Protein AF-A0A086ZHA5-F1 (afdb_monomer_lite)

Sequence (122 aa):
MHNYGESGQELLTTQTVNLLNAVHEAKGRQNTQLRIRPKLAEPLLHMARIQSTDASNRIEGISTTDKRLVGIVSEKVAPQNRAEEEIAGYRDVLNTIHTPTRRAAVPPPYQHHNNPTKNTCR

Foldseek 3Di:
DDDPVVVVVVCPDPVNVVVVVVVVVVVVVVVVVCVVCVVVPVVVVLVVLLVVLQVVLVVVVQDDDSVLSSCLLVVNDDDDDDSSLVSNLVSQQVVQVVDPDDDDDRPPRDDPPPPVPPPDDD

Secondary structure (DSSP, 8-state):
---TTTHHHHH--HHHHHHHHHHHHHHHHHHHHHHH-GGGHHHHHHHHHHHHHHHHHHHTT----HHHHHHHHTTSS---SHHHHHHHHHHHHHHHHHS-STTPPPPPP------TT-----

Structure (mmCIF, N/CA/C/O backbone):
data_AF-A0A086ZHA5-F1
#
_entry.id   AF-A0A086ZHA5-F1
#
loop_
_atom_site.group_PDB
_atom_site.id
_atom_site.type_symbol
_atom_site.label_atom_id
_atom_site.label_alt_id
_atom_site.label_comp_id
_atom_site.label_asym_id
_atom_site.label_entity_id
_atom_site.label_seq_id
_atom_site.pdbx_PDB_ins_code
_atom_site.Cartn_x
_atom_site.Cartn_y
_atom_site.Cartn_z
_atom_site.occupancy
_atom_site.B_iso_or_equiv
_atom_site.auth_seq_id
_atom_site.auth_comp_id
_atom_site.auth_asym_id
_atom_site.auth_atom_id
_atom_site.pdbx_PDB_model_num
ATOM 1 N N . MET A 1 1 ? 17.846 27.046 -11.877 1.00 53.31 1 MET A N 1
ATOM 2 C CA . MET A 1 1 ? 16.684 26.213 -12.252 1.00 53.31 1 MET A CA 1
ATOM 3 C C . MET A 1 1 ? 17.247 24.903 -12.791 1.00 53.31 1 MET A C 1
ATOM 5 O O . MET A 1 1 ? 17.984 24.961 -13.764 1.00 53.31 1 MET A O 1
ATOM 9 N N . HIS A 1 2 ? 17.070 23.773 -12.097 1.00 58.50 2 HIS A N 1
ATOM 10 C CA . HIS A 1 2 ? 17.619 22.486 -12.553 1.00 58.50 2 HIS A CA 1
ATOM 11 C C . HIS A 1 2 ? 16.819 21.981 -13.759 1.00 58.50 2 HIS A C 1
ATOM 13 O O . HIS A 1 2 ? 15.592 21.907 -13.698 1.00 58.50 2 HIS A O 1
ATOM 19 N N . ASN A 1 3 ? 17.512 21.674 -14.856 1.00 62.03 3 ASN A N 1
ATOM 20 C CA . ASN A 1 3 ? 16.907 21.119 -16.059 1.00 62.03 3 ASN A CA 1
ATOM 21 C C . ASN A 1 3 ? 16.835 19.590 -15.926 1.00 62.03 3 ASN A C 1
ATOM 23 O O . ASN A 1 3 ? 17.807 18.888 -16.184 1.00 62.03 3 ASN A O 1
ATOM 27 N N . TYR A 1 4 ? 15.674 19.082 -15.512 1.00 64.50 4 TYR A N 1
ATOM 28 C CA . TYR A 1 4 ? 15.418 17.644 -15.358 1.00 64.50 4 TYR A CA 1
ATOM 29 C C . TYR A 1 4 ? 15.412 16.862 -16.689 1.00 64.50 4 TYR A C 1
ATOM 31 O O . TYR A 1 4 ? 15.359 15.636 -16.670 1.00 64.50 4 TYR A O 1
ATOM 39 N N . GLY A 1 5 ? 15.433 17.541 -17.845 1.00 64.31 5 GLY A N 1
ATOM 40 C CA . GLY A 1 5 ? 15.444 16.891 -19.160 1.00 64.31 5 GLY A CA 1
ATOM 41 C C . GLY A 1 5 ? 16.801 16.296 -19.542 1.00 64.31 5 GLY A C 1
ATOM 42 O O . GLY A 1 5 ? 16.849 15.266 -20.209 1.00 64.31 5 GLY A O 1
ATOM 43 N N . GLU A 1 6 ? 17.901 16.903 -19.090 1.00 61.91 6 GLU A N 1
ATOM 44 C CA . GLU A 1 6 ? 19.257 16.438 -19.417 1.00 61.91 6 GLU A CA 1
ATOM 45 C C . GLU A 1 6 ? 19.732 15.319 -18.479 1.00 61.91 6 GLU A C 1
ATOM 47 O O . GLU A 1 6 ? 20.415 14.398 -18.919 1.00 61.91 6 GLU A O 1
ATOM 52 N N . SER A 1 7 ? 19.276 15.307 -17.221 1.00 64.12 7 SER A N 1
ATOM 53 C CA . SER A 1 7 ? 19.588 14.247 -16.248 1.00 64.12 7 SER A CA 1
ATOM 54 C C . SER A 1 7 ? 18.894 12.908 -16.533 1.00 64.12 7 SER A C 1
ATOM 56 O O . SER A 1 7 ? 19.262 11.885 -15.961 1.00 64.12 7 SER A O 1
ATOM 58 N N . GLY A 1 8 ? 17.896 12.882 -17.423 1.00 64.50 8 GLY A N 1
ATOM 59 C CA . GLY A 1 8 ? 17.169 11.663 -17.783 1.00 64.50 8 GLY A CA 1
ATOM 60 C C . GLY A 1 8 ? 17.949 10.713 -18.697 1.00 64.50 8 GLY A C 1
ATOM 61 O O . GLY A 1 8 ? 17.755 9.502 -18.614 1.00 64.50 8 GLY A O 1
ATOM 62 N N . GLN A 1 9 ? 18.841 11.233 -19.550 1.00 68.25 9 GLN A N 1
ATOM 63 C CA . GLN A 1 9 ? 19.590 10.402 -20.505 1.00 68.25 9 GLN A CA 1
ATOM 64 C C . GLN A 1 9 ? 20.615 9.501 -19.807 1.00 68.25 9 GLN A C 1
ATOM 66 O O . GLN A 1 9 ? 20.801 8.356 -20.211 1.00 68.25 9 GLN A O 1
ATOM 71 N N . GLU A 1 10 ? 21.212 9.979 -18.715 1.00 74.50 10 GLU A N 1
ATOM 72 C CA . GLU A 1 10 ? 22.181 9.224 -17.911 1.00 74.50 10 GLU A CA 1
ATOM 73 C C . GLU A 1 10 ? 21.524 8.069 -17.128 1.00 74.50 10 GLU A C 1
ATOM 75 O O . GLU A 1 10 ? 22.161 7.062 -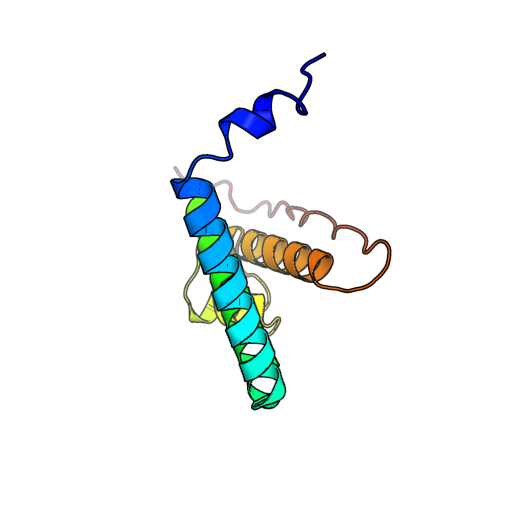16.824 1.00 74.50 10 GLU A O 1
ATOM 80 N N . LEU A 1 11 ? 20.215 8.160 -16.863 1.00 79.69 11 LEU A N 1
ATOM 81 C CA . LEU A 1 11 ? 19.445 7.127 -16.163 1.00 79.69 11 LEU A CA 1
ATOM 82 C C . LEU A 1 11 ? 19.038 5.955 -17.069 1.00 79.69 11 LEU A C 1
ATOM 84 O O . LEU A 1 11 ? 18.700 4.887 -16.553 1.00 79.69 11 LEU A O 1
ATOM 88 N N . LEU A 1 12 ? 19.095 6.110 -18.399 1.00 84.56 12 LEU A N 1
ATOM 89 C CA . LEU A 1 12 ? 18.766 5.071 -19.390 1.00 84.56 12 LEU A CA 1
ATOM 90 C C . LEU A 1 12 ? 19.907 4.063 -19.587 1.00 84.56 12 LEU A C 1
ATOM 92 O O . LEU A 1 12 ? 20.273 3.693 -20.701 1.00 84.56 12 LEU A O 1
ATOM 96 N N . THR 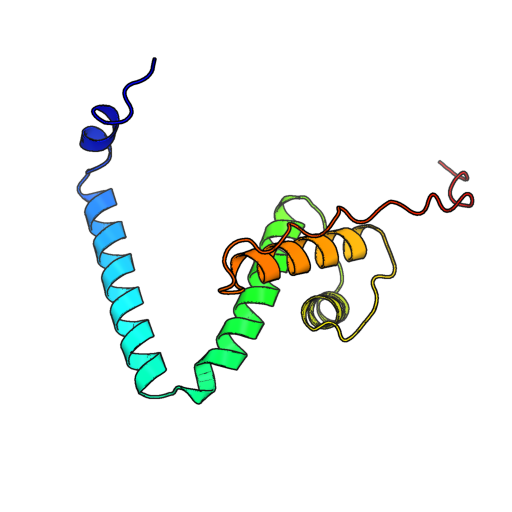A 1 13 ? 20.460 3.585 -18.480 1.00 91.19 13 THR A N 1
ATOM 97 C CA . THR A 1 13 ? 21.417 2.482 -18.493 1.00 91.19 13 THR A CA 1
ATOM 98 C C . THR A 1 13 ? 20.743 1.187 -18.957 1.00 91.19 13 THR A C 1
ATOM 100 O O . THR A 1 13 ? 19.530 1.001 -18.806 1.00 91.19 13 THR A O 1
ATOM 103 N N . THR A 1 14 ? 21.534 0.232 -19.451 1.00 93.25 14 THR A N 1
ATOM 104 C CA . THR A 1 14 ? 21.053 -1.113 -19.810 1.00 93.25 14 THR A CA 1
ATOM 105 C C . THR A 1 14 ? 20.278 -1.774 -18.665 1.00 93.25 14 THR A C 1
ATOM 107 O O . THR A 1 14 ? 19.266 -2.430 -18.900 1.00 93.25 14 THR A O 1
ATOM 110 N N . GLN A 1 15 ? 20.706 -1.572 -17.414 1.00 94.19 15 GLN A N 1
ATOM 111 C CA . GLN A 1 15 ? 20.011 -2.109 -16.243 1.00 94.19 15 GLN A CA 1
ATOM 112 C C . GLN A 1 15 ? 18.617 -1.494 -16.077 1.00 94.19 15 GLN A C 1
ATOM 114 O O . GLN A 1 15 ? 17.648 -2.230 -15.887 1.00 94.19 15 GLN A O 1
ATOM 119 N N . THR A 1 16 ? 18.496 -0.169 -16.189 1.00 94.19 16 THR A N 1
ATOM 120 C CA . THR A 1 16 ? 17.206 0.531 -16.109 1.00 94.19 16 THR A CA 1
ATOM 121 C C . THR A 1 16 ? 16.255 0.060 -17.204 1.00 94.19 16 THR A C 1
ATOM 123 O O . THR A 1 16 ? 15.097 -0.247 -16.925 1.00 94.19 16 THR A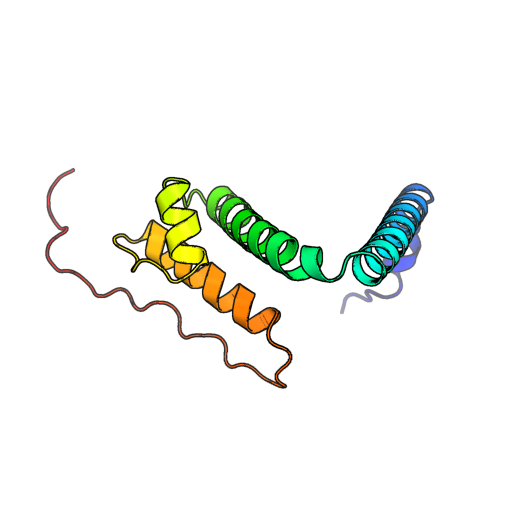 O 1
ATOM 126 N N . VAL A 1 17 ? 16.743 -0.063 -18.442 1.00 94.12 17 VAL A N 1
ATOM 127 C CA . VAL A 1 17 ? 15.941 -0.546 -19.577 1.00 94.12 17 VAL A CA 1
ATOM 128 C C . VAL A 1 17 ? 15.492 -1.995 -19.362 1.00 94.12 17 VAL A C 1
ATOM 130 O O . VAL A 1 17 ? 14.336 -2.325 -19.619 1.00 94.12 17 VAL A O 1
ATOM 133 N N . ASN A 1 18 ? 16.356 -2.855 -18.820 1.00 96.12 18 ASN A N 1
ATOM 134 C CA . ASN A 1 18 ? 15.994 -4.238 -18.506 1.00 96.12 18 ASN A CA 1
ATOM 135 C C . ASN A 1 18 ? 14.912 -4.324 -17.420 1.00 96.12 18 ASN A C 1
ATOM 137 O O . ASN A 1 18 ? 13.963 -5.095 -17.562 1.00 96.12 18 ASN A O 1
ATOM 141 N N . LEU A 1 19 ? 15.014 -3.511 -16.363 1.00 96.38 19 LEU A N 1
ATOM 142 C CA . LEU A 1 19 ? 13.981 -3.424 -15.327 1.00 96.38 19 LEU A CA 1
ATOM 143 C C . LEU A 1 19 ? 12.658 -2.912 -15.903 1.00 96.38 19 LEU A C 1
ATOM 145 O O . LEU A 1 19 ? 11.603 -3.479 -15.620 1.00 96.38 19 LEU A O 1
ATOM 149 N N . LEU A 1 20 ? 12.712 -1.888 -16.756 1.00 95.25 20 LEU A N 1
ATOM 150 C CA . LEU A 1 20 ? 11.539 -1.354 -17.440 1.00 95.25 20 LEU A CA 1
ATOM 151 C C . LEU A 1 20 ? 10.856 -2.435 -18.294 1.00 95.25 20 LEU A C 1
ATOM 153 O O . LEU A 1 20 ? 9.644 -2.629 -18.187 1.00 95.25 20 LEU A O 1
ATOM 157 N N . ASN A 1 21 ? 11.628 -3.194 -19.075 1.00 96.75 21 ASN A N 1
ATOM 158 C CA . ASN A 1 21 ? 11.119 -4.306 -19.880 1.00 96.75 21 ASN A CA 1
ATOM 159 C C . ASN A 1 21 ? 10.464 -5.390 -19.011 1.00 96.75 21 ASN A C 1
ATOM 161 O O . ASN A 1 21 ? 9.359 -5.837 -19.324 1.00 96.75 21 ASN A O 1
ATOM 165 N N . ALA A 1 22 ? 11.085 -5.760 -17.887 1.00 97.50 22 ALA A N 1
ATOM 166 C CA . ALA A 1 22 ? 10.522 -6.734 -16.953 1.00 97.50 22 ALA A CA 1
ATOM 167 C C . ALA A 1 22 ? 9.183 -6.259 -16.354 1.00 97.50 22 ALA A C 1
ATOM 169 O O . ALA A 1 22 ? 8.230 -7.039 -16.255 1.00 97.50 22 ALA A O 1
ATOM 170 N N . VAL A 1 23 ? 9.075 -4.970 -16.008 1.00 97.50 23 VAL A N 1
ATOM 171 C CA . VAL A 1 23 ? 7.824 -4.358 -15.531 1.00 97.50 23 VAL A CA 1
ATOM 172 C C . VAL A 1 23 ? 6.749 -4.384 -16.623 1.00 97.50 23 VAL A C 1
ATOM 174 O O . VAL A 1 23 ? 5.602 -4.746 -16.344 1.00 97.50 23 VAL A O 1
ATOM 177 N N . HIS A 1 24 ? 7.095 -4.055 -17.871 1.00 96.56 24 HIS A N 1
ATOM 178 C CA . HIS A 1 24 ? 6.153 -4.105 -18.993 1.00 96.56 24 HIS A CA 1
ATOM 179 C C . HIS A 1 24 ? 5.635 -5.518 -19.261 1.00 96.56 24 HIS A C 1
ATOM 181 O O . HIS A 1 24 ? 4.428 -5.704 -19.442 1.00 96.56 24 HIS A O 1
ATOM 187 N N . GLU A 1 25 ? 6.515 -6.515 -19.238 1.00 97.50 25 GLU A N 1
ATOM 188 C CA . GLU A 1 25 ? 6.133 -7.909 -19.440 1.00 97.50 25 GLU A CA 1
ATOM 189 C C . GLU A 1 25 ? 5.198 -8.395 -18.321 1.00 97.50 25 GLU A C 1
ATOM 191 O O . GLU A 1 25 ? 4.141 -8.977 -18.585 1.00 97.50 25 GLU A O 1
ATOM 196 N N . ALA A 1 26 ? 5.528 -8.082 -17.063 1.00 96.44 26 ALA A N 1
ATOM 197 C CA . ALA A 1 26 ? 4.691 -8.407 -15.912 1.00 96.44 26 ALA A CA 1
ATOM 198 C C . ALA A 1 26 ? 3.301 -7.757 -16.007 1.00 96.44 26 ALA A C 1
ATOM 200 O O . ALA A 1 26 ? 2.291 -8.436 -15.799 1.00 96.44 26 ALA A O 1
ATOM 201 N N . LYS A 1 27 ? 3.232 -6.478 -16.399 1.00 94.44 27 LYS A N 1
ATOM 202 C CA . LYS A 1 27 ? 1.968 -5.761 -16.625 1.00 94.44 27 LYS A CA 1
ATOM 203 C C . LYS A 1 27 ? 1.141 -6.396 -17.749 1.00 94.44 27 LYS A C 1
ATOM 205 O O . LYS A 1 27 ? -0.074 -6.539 -17.615 1.00 94.44 27 LYS A O 1
ATOM 210 N N . GLY A 1 28 ? 1.782 -6.827 -18.836 1.00 94.94 28 GLY A N 1
ATOM 211 C CA . GLY A 1 28 ? 1.123 -7.550 -19.929 1.00 94.94 28 GLY A CA 1
ATOM 212 C C . GLY A 1 28 ? 0.507 -8.879 -19.475 1.00 94.94 28 GLY A C 1
ATOM 213 O O . GLY A 1 28 ? -0.664 -9.163 -19.763 1.00 94.94 28 GLY A O 1
ATOM 214 N N . ARG A 1 29 ? 1.254 -9.668 -18.691 1.00 94.06 29 ARG A N 1
ATOM 215 C CA . ARG A 1 29 ? 0.754 -10.918 -18.091 1.00 94.06 29 ARG A CA 1
ATOM 216 C C . ARG A 1 29 ? -0.409 -10.664 -17.132 1.00 94.06 29 ARG A C 1
ATOM 218 O O . ARG A 1 29 ? -1.422 -11.357 -17.224 1.00 94.06 29 ARG A O 1
ATOM 225 N N . GLN A 1 30 ? -0.309 -9.649 -16.271 1.00 93.06 30 GLN A N 1
ATOM 226 C CA . GLN A 1 30 ? -1.386 -9.255 -15.357 1.00 93.06 30 GLN A CA 1
ATOM 227 C C . GLN A 1 30 ? -2.672 -8.915 -16.121 1.00 93.06 30 GLN A C 1
ATOM 229 O O . GLN A 1 30 ? -3.728 -9.460 -15.807 1.00 93.06 30 GLN A O 1
ATOM 234 N N . ASN A 1 31 ? -2.590 -8.074 -17.155 1.00 91.94 31 ASN A N 1
ATOM 235 C CA . ASN A 1 31 ? -3.754 -7.695 -17.962 1.00 91.94 31 ASN A CA 1
ATOM 236 C C . ASN A 1 31 ? -4.426 -8.911 -18.609 1.00 91.94 31 ASN A C 1
ATOM 238 O O . ASN A 1 31 ? -5.652 -9.027 -1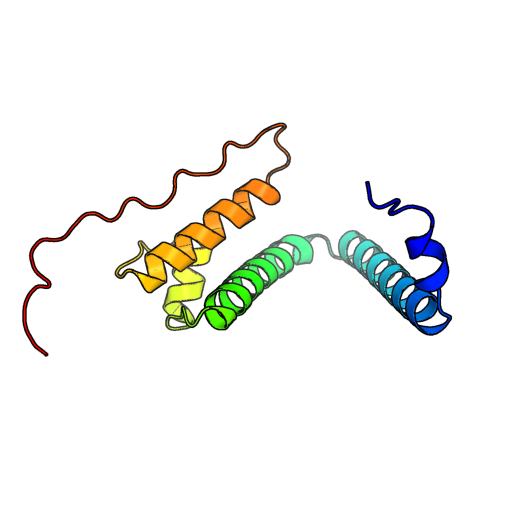8.609 1.00 91.94 31 ASN A O 1
ATOM 242 N N . THR A 1 32 ? -3.630 -9.845 -19.127 1.00 93.06 32 THR A N 1
ATOM 243 C CA . THR A 1 32 ? -4.146 -11.092 -19.705 1.00 93.06 32 THR A CA 1
ATOM 244 C C . THR A 1 32 ? -4.846 -11.937 -18.639 1.00 93.06 32 THR A C 1
ATOM 246 O O . THR A 1 32 ? -5.973 -12.385 -18.850 1.00 93.06 32 THR A O 1
ATOM 249 N N . GLN A 1 33 ? -4.233 -12.096 -17.465 1.00 89.50 33 GLN A N 1
ATOM 250 C CA . GLN A 1 33 ? -4.797 -12.873 -16.364 1.00 89.50 33 GLN A CA 1
ATOM 251 C C . GLN A 1 33 ? -6.112 -12.284 -15.844 1.00 89.50 33 GLN A C 1
ATOM 253 O O . GLN A 1 33 ? -7.052 -13.033 -15.584 1.00 89.50 33 GLN A O 1
ATOM 258 N N . LEU A 1 34 ? -6.208 -10.956 -15.734 1.00 89.56 34 LEU A N 1
ATOM 259 C CA . LEU A 1 34 ? -7.434 -10.270 -15.319 1.00 89.56 34 LEU A CA 1
ATOM 260 C C . LEU A 1 34 ? -8.556 -10.417 -16.356 1.00 89.56 34 LEU A C 1
ATOM 262 O O . LEU A 1 34 ? -9.717 -10.540 -15.974 1.00 89.56 34 LEU A O 1
ATOM 266 N N . ARG A 1 35 ? -8.227 -10.488 -17.655 1.00 90.06 35 ARG A N 1
ATOM 267 C CA . ARG A 1 35 ? -9.207 -10.803 -18.713 1.00 90.06 35 ARG A CA 1
ATOM 268 C C . ARG A 1 35 ? -9.720 -12.240 -18.622 1.00 90.06 35 ARG A C 1
ATOM 270 O O . ARG A 1 35 ? -10.906 -12.468 -18.829 1.00 90.06 35 ARG A O 1
ATOM 277 N N . ILE A 1 36 ? -8.845 -13.201 -18.318 1.00 93.12 36 ILE A N 1
ATOM 278 C CA . ILE A 1 36 ? -9.211 -14.625 -18.213 1.00 93.12 36 ILE A CA 1
ATOM 279 C C . ILE A 1 36 ? -9.977 -14.902 -16.911 1.00 93.12 36 ILE A C 1
ATOM 281 O O . ILE A 1 36 ? -10.921 -15.689 -16.894 1.00 93.12 36 ILE A O 1
ATOM 285 N N . ARG A 1 37 ? -9.566 -14.278 -15.802 1.00 91.38 37 ARG A N 1
ATOM 286 C CA . ARG A 1 37 ? -10.097 -14.526 -14.455 1.00 91.38 37 ARG A CA 1
ATOM 287 C C . ARG A 1 37 ? -10.539 -13.221 -13.784 1.00 91.38 37 ARG A C 1
ATOM 289 O O . ARG A 1 37 ? -9.974 -12.846 -12.756 1.00 91.38 37 ARG A O 1
ATOM 296 N N . PRO A 1 38 ? -11.585 -12.553 -14.298 1.00 88.81 38 PRO A N 1
ATOM 297 C CA . PRO A 1 38 ? -12.023 -11.259 -13.772 1.00 88.81 38 PRO A CA 1
ATOM 298 C C . PRO A 1 38 ? -12.445 -11.329 -12.298 1.00 88.81 38 PRO A C 1
ATOM 300 O O . PRO A 1 38 ? -12.217 -10.391 -11.543 1.00 88.81 38 PRO A O 1
ATOM 303 N N . LYS A 1 39 ? -12.964 -12.480 -11.845 1.00 91.75 39 LYS A N 1
ATOM 304 C CA . LYS A 1 39 ? -13.353 -12.709 -10.442 1.00 91.75 39 LYS A CA 1
ATOM 305 C C . LYS A 1 39 ? -12.186 -12.631 -9.446 1.00 91.75 39 LYS A C 1
ATOM 307 O O . LYS A 1 39 ? -12.435 -12.503 -8.254 1.00 91.75 39 LYS A O 1
ATOM 312 N N . LEU A 1 40 ? -10.934 -12.730 -9.906 1.00 89.19 40 LEU A N 1
ATOM 313 C CA . LEU A 1 40 ? -9.755 -12.605 -9.043 1.00 89.19 40 LEU A CA 1
ATOM 314 C C . LEU A 1 40 ? -9.319 -11.150 -8.835 1.00 89.19 40 LEU A C 1
ATOM 316 O O . LEU A 1 40 ? -8.531 -10.897 -7.931 1.00 89.19 40 LEU A O 1
ATOM 320 N N . ALA A 1 41 ? -9.812 -10.201 -9.636 1.00 88.44 41 ALA A N 1
ATOM 321 C CA . ALA A 1 41 ? -9.378 -8.807 -9.568 1.00 88.44 41 ALA A CA 1
ATOM 322 C C . ALA A 1 41 ? -9.673 -8.178 -8.197 1.00 88.44 41 ALA A C 1
ATOM 324 O O . ALA A 1 41 ? -8.766 -7.665 -7.549 1.00 88.44 41 ALA A O 1
ATOM 325 N N . GLU A 1 42 ? -10.919 -8.293 -7.737 1.00 89.25 42 GLU A N 1
ATOM 326 C CA . GLU A 1 42 ? -11.373 -7.748 -6.452 1.00 89.25 42 GLU A CA 1
ATOM 327 C C . GLU A 1 42 ? -10.622 -8.310 -5.233 1.00 89.25 42 GLU A C 1
ATOM 329 O O . GLU A 1 42 ? -10.061 -7.520 -4.472 1.00 89.25 42 GLU A O 1
ATOM 334 N N . PRO A 1 43 ? -10.517 -9.640 -5.024 1.00 92.12 43 PRO A N 1
ATOM 335 C CA . PRO A 1 43 ? -9.787 -10.162 -3.870 1.00 92.12 43 PRO A CA 1
ATOM 336 C C . PRO A 1 43 ? 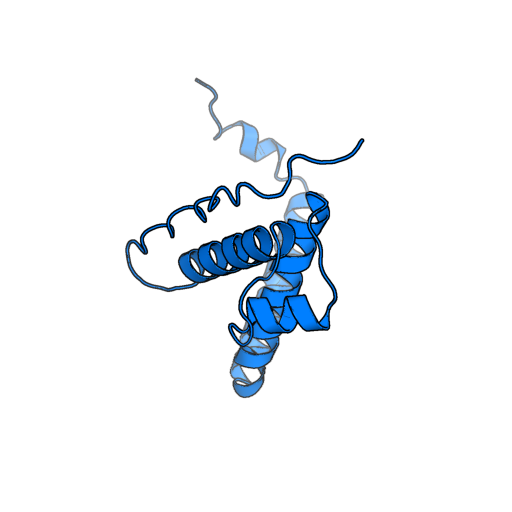-8.289 -9.827 -3.916 1.00 92.12 43 PRO A C 1
ATOM 338 O O . PRO A 1 43 ? -7.703 -9.540 -2.875 1.00 92.12 43 PRO A O 1
ATOM 341 N N . LEU A 1 44 ? -7.661 -9.807 -5.100 1.00 92.25 44 LEU A N 1
ATOM 342 C CA . LEU A 1 44 ? -6.257 -9.399 -5.230 1.00 92.25 44 LEU A CA 1
ATOM 343 C C . LEU A 1 44 ? -6.065 -7.920 -4.887 1.00 92.25 44 LEU A C 1
ATOM 345 O O . LEU A 1 44 ? -5.117 -7.581 -4.183 1.00 92.25 44 LEU A O 1
ATOM 349 N N . LEU A 1 45 ? -6.969 -7.052 -5.345 1.00 90.12 45 LEU A N 1
ATOM 350 C CA . LEU A 1 45 ? -6.943 -5.631 -5.016 1.00 90.12 45 LEU A CA 1
ATOM 351 C C . LEU A 1 45 ? -7.135 -5.407 -3.513 1.00 90.12 45 LEU A C 1
ATOM 353 O O . LEU A 1 45 ? -6.425 -4.599 -2.915 1.00 90.12 45 LEU A O 1
ATOM 357 N N . HIS A 1 46 ? -8.054 -6.143 -2.888 1.00 91.44 46 HIS A N 1
ATOM 358 C CA . HIS A 1 46 ? -8.285 -6.069 -1.446 1.00 91.44 46 HIS A CA 1
ATOM 359 C C . HIS A 1 46 ? -7.041 -6.469 -0.644 1.00 91.44 46 HIS A C 1
ATOM 361 O O . HIS A 1 46 ? -6.619 -5.715 0.233 1.00 91.44 46 HIS A O 1
ATOM 367 N N . MET A 1 47 ? -6.399 -7.591 -0.986 1.00 94.50 47 MET A N 1
ATOM 368 C CA . MET A 1 47 ? -5.142 -7.996 -0.345 1.00 94.50 47 MET A CA 1
ATOM 369 C C . MET A 1 47 ? -4.020 -6.982 -0.579 1.00 94.50 47 MET A C 1
ATOM 371 O O . MET A 1 47 ? -3.303 -6.644 0.360 1.00 94.50 47 MET A O 1
ATOM 375 N N . ALA A 1 48 ? -3.885 -6.467 -1.805 1.00 92.62 48 ALA A N 1
ATOM 376 C CA . ALA A 1 48 ? -2.865 -5.479 -2.138 1.00 92.62 48 ALA A CA 1
ATOM 377 C C . ALA A 1 48 ? -3.032 -4.189 -1.321 1.00 92.62 48 ALA A C 1
ATOM 379 O O . ALA A 1 48 ? -2.043 -3.630 -0.855 1.00 92.62 48 ALA A O 1
ATOM 380 N N . ARG A 1 49 ? -4.274 -3.745 -1.079 1.00 93.06 49 ARG A N 1
ATOM 381 C CA . ARG A 1 49 ? -4.557 -2.599 -0.199 1.00 93.06 49 ARG A CA 1
ATOM 382 C C . ARG A 1 49 ? -4.126 -2.866 1.239 1.00 93.06 49 ARG A C 1
ATOM 384 O O . ARG A 1 49 ? -3.427 -2.038 1.808 1.00 93.06 49 ARG A O 1
ATOM 391 N N . ILE A 1 50 ? -4.474 -4.029 1.796 1.00 94.88 50 ILE A N 1
ATOM 392 C CA . ILE A 1 50 ? -4.061 -4.415 3.156 1.00 94.88 50 ILE A CA 1
ATOM 393 C C . ILE A 1 50 ? -2.534 -4.406 3.279 1.00 94.88 50 ILE A C 1
ATOM 395 O O . ILE A 1 50 ? -1.997 -3.821 4.216 1.00 94.88 50 ILE A O 1
ATOM 399 N N . GLN A 1 51 ? -1.838 -5.014 2.317 1.00 94.81 51 GLN A N 1
ATOM 400 C CA . GLN A 1 51 ? -0.377 -5.096 2.317 1.00 94.81 51 GLN A CA 1
ATOM 401 C C . GLN A 1 51 ? 0.287 -3.730 2.135 1.00 94.81 51 GLN A C 1
ATOM 403 O O . GLN A 1 51 ? 1.273 -3.443 2.807 1.00 94.81 51 GLN A O 1
ATOM 408 N N . SER A 1 52 ? -0.254 -2.878 1.261 1.00 93.88 52 SER A N 1
ATOM 409 C CA . SER A 1 52 ? 0.254 -1.519 1.066 1.00 93.88 52 SER A CA 1
ATOM 410 C C . SER A 1 52 ? 0.119 -0.692 2.340 1.00 93.88 52 SER A C 1
ATOM 412 O O . SER A 1 52 ? 1.070 -0.015 2.720 1.00 93.88 52 SER A O 1
ATOM 414 N N . THR A 1 53 ? -1.037 -0.760 3.007 1.00 94.81 53 THR A N 1
ATOM 415 C CA . THR A 1 53 ? -1.254 -0.071 4.281 1.00 94.81 53 THR A CA 1
ATOM 416 C C . THR A 1 53 ? -0.291 -0.590 5.349 1.00 94.81 53 THR A C 1
ATOM 418 O O . THR A 1 53 ? 0.415 0.212 5.947 1.00 94.81 53 THR A O 1
ATOM 421 N N . ASP A 1 54 ? -0.177 -1.910 5.548 1.00 95.50 54 ASP A N 1
ATOM 422 C CA . ASP A 1 54 ? 0.750 -2.458 6.553 1.00 95.50 54 ASP A CA 1
ATOM 423 C C . ASP A 1 54 ? 2.196 -2.043 6.295 1.00 95.50 54 ASP A C 1
ATOM 425 O O . ASP A 1 54 ? 2.856 -1.522 7.188 1.00 95.50 54 ASP A O 1
ATOM 429 N N . ALA A 1 55 ? 2.686 -2.244 5.070 1.00 94.75 55 ALA A N 1
ATOM 430 C CA . ALA A 1 55 ? 4.080 -1.990 4.740 1.00 94.75 55 ALA A CA 1
ATOM 431 C C . ALA A 1 55 ? 4.438 -0.512 4.925 1.00 94.75 55 ALA A C 1
ATOM 433 O O . ALA A 1 55 ? 5.462 -0.204 5.532 1.00 94.75 55 ALA A O 1
ATOM 434 N N . SER A 1 56 ? 3.590 0.404 4.447 1.00 93.94 56 SER A N 1
ATOM 435 C CA . SER A 1 56 ? 3.832 1.839 4.601 1.00 93.94 56 SER A CA 1
ATOM 436 C C . SER A 1 56 ? 3.758 2.287 6.057 1.00 93.94 56 SER A C 1
ATOM 438 O O . SER A 1 56 ? 4.677 2.955 6.518 1.00 93.94 56 SER A O 1
ATOM 440 N N . ASN A 1 57 ? 2.726 1.891 6.808 1.00 94.69 57 ASN A N 1
ATOM 441 C CA . ASN A 1 57 ? 2.624 2.252 8.223 1.00 94.69 57 ASN A CA 1
ATOM 442 C C . ASN A 1 57 ? 3.787 1.662 9.045 1.00 94.69 57 ASN A C 1
ATOM 444 O O . ASN A 1 57 ? 4.333 2.337 9.917 1.00 94.69 57 ASN A O 1
ATOM 448 N N . ARG A 1 58 ? 4.229 0.441 8.728 1.00 95.12 58 ARG A N 1
ATOM 449 C CA . ARG A 1 58 ? 5.319 -0.239 9.439 1.00 95.12 58 ARG A CA 1
ATOM 450 C C . ARG A 1 58 ? 6.688 0.400 9.204 1.00 95.12 58 ARG A C 1
ATOM 452 O O . ARG A 1 58 ? 7.497 0.380 10.128 1.00 95.12 58 ARG A O 1
ATOM 459 N N . ILE A 1 59 ? 6.943 0.983 8.026 1.00 95.44 59 ILE A N 1
ATOM 460 C CA . ILE A 1 59 ? 8.162 1.776 7.761 1.00 95.44 59 ILE A CA 1
ATOM 461 C C . ILE A 1 59 ? 8.269 2.950 8.747 1.00 95.44 59 ILE A C 1
ATOM 463 O O . ILE A 1 59 ? 9.361 3.253 9.218 1.00 95.44 59 ILE A O 1
ATOM 467 N N . GLU A 1 60 ? 7.132 3.529 9.134 1.00 92.88 60 GLU A N 1
ATOM 468 C CA . GLU A 1 60 ? 7.030 4.628 10.104 1.00 92.88 60 GLU A CA 1
ATOM 469 C C . GLU A 1 60 ? 6.914 4.145 11.567 1.00 92.88 60 GLU A C 1
ATOM 471 O O . GLU A 1 60 ? 6.701 4.939 12.482 1.00 92.88 60 GLU A O 1
ATOM 476 N N . GLY A 1 61 ? 7.022 2.834 11.820 1.00 94.56 61 GLY A N 1
ATOM 477 C CA . GLY A 1 61 ? 6.891 2.245 13.159 1.00 94.56 61 GLY A CA 1
ATOM 478 C C . GLY A 1 61 ? 5.449 2.110 13.671 1.00 94.56 61 GLY A C 1
ATOM 479 O O . GLY A 1 61 ? 5.239 1.774 14.837 1.00 94.56 61 GLY A O 1
ATOM 480 N N . ILE A 1 62 ? 4.448 2.327 12.817 1.00 94.56 62 ILE A N 1
ATOM 481 C CA . ILE A 1 62 ? 3.024 2.235 13.153 1.00 94.56 62 ILE A CA 1
ATOM 482 C C . ILE A 1 62 ? 2.527 0.830 12.804 1.00 94.56 62 ILE A C 1
ATOM 484 O O . ILE A 1 62 ? 2.606 0.396 11.657 1.00 94.56 62 ILE A O 1
ATOM 488 N N . SER A 1 63 ? 1.996 0.090 13.779 1.00 93.44 63 SER A N 1
ATOM 489 C CA . SER A 1 63 ? 1.448 -1.249 13.527 1.00 93.44 63 SER A CA 1
ATOM 490 C C . SER A 1 63 ? 0.355 -1.642 14.522 1.00 93.44 63 SER A C 1
ATOM 492 O O . SER A 1 63 ? 0.219 -1.064 15.600 1.00 93.44 63 SER A O 1
ATOM 494 N N . THR A 1 64 ? -0.437 -2.644 14.146 1.00 95.75 64 THR A N 1
ATOM 495 C CA . THR A 1 64 ? -1.405 -3.341 15.006 1.00 95.75 64 THR A CA 1
ATOM 496 C C . THR A 1 64 ? -1.385 -4.834 14.650 1.00 95.75 64 THR A C 1
ATOM 498 O O . THR A 1 64 ? -0.588 -5.274 13.823 1.00 95.75 64 THR A O 1
ATOM 501 N N . THR A 1 65 ? -2.243 -5.639 15.273 1.00 96.62 65 THR A N 1
ATOM 502 C CA . THR A 1 65 ? -2.387 -7.064 14.926 1.00 96.62 65 THR A CA 1
ATOM 503 C C . THR A 1 65 ? -3.017 -7.247 13.542 1.00 96.62 65 THR A C 1
ATOM 505 O O . THR A 1 65 ? -3.897 -6.473 13.164 1.00 96.62 65 THR A O 1
ATOM 508 N N . ASP A 1 66 ? -2.679 -8.326 12.834 1.00 94.94 66 ASP A N 1
ATOM 509 C CA . ASP A 1 66 ? -3.224 -8.625 11.497 1.00 94.94 66 ASP A CA 1
ATOM 510 C C . ASP A 1 66 ? -4.756 -8.595 11.463 1.00 94.94 66 ASP A C 1
ATOM 512 O O . ASP A 1 66 ? -5.370 -8.020 10.565 1.00 94.94 66 ASP A O 1
ATOM 516 N N . LYS A 1 67 ? -5.404 -9.156 12.491 1.00 96.81 67 LYS A N 1
ATOM 517 C CA . LYS A 1 67 ? -6.868 -9.163 12.601 1.00 96.81 67 LYS A CA 1
ATOM 518 C C . LYS A 1 67 ? -7.442 -7.747 12.689 1.00 96.81 67 LYS A C 1
ATOM 520 O O . LYS A 1 67 ? -8.472 -7.466 12.074 1.00 96.81 67 LYS A O 1
ATOM 525 N N . ARG A 1 68 ? -6.797 -6.864 13.461 1.00 97.00 68 ARG A N 1
ATOM 526 C CA . ARG A 1 68 ? -7.195 -5.455 13.591 1.00 97.00 68 ARG A CA 1
ATOM 527 C C . ARG A 1 68 ? -6.945 -4.706 12.288 1.00 97.00 68 ARG A C 1
ATOM 529 O O . ARG A 1 68 ? -7.873 -4.073 11.799 1.00 97.00 68 ARG A O 1
ATOM 536 N N . LEU A 1 69 ? -5.759 -4.852 11.696 1.00 96.88 69 LEU A N 1
ATOM 537 C CA . LEU A 1 69 ? -5.388 -4.245 10.417 1.00 96.88 69 LEU A CA 1
ATOM 538 C C . LEU A 1 69 ? -6.401 -4.595 9.321 1.00 96.88 69 LEU A C 1
ATOM 540 O O . LEU A 1 69 ? -6.977 -3.699 8.708 1.00 96.88 69 LEU A O 1
ATOM 544 N N . VAL A 1 70 ? -6.674 -5.887 9.114 1.00 96.69 70 VAL A N 1
ATOM 545 C CA . VAL A 1 70 ? -7.647 -6.354 8.114 1.00 96.69 70 VAL A CA 1
ATOM 546 C C . VAL A 1 70 ? -9.030 -5.767 8.391 1.00 96.69 70 VAL A C 1
ATOM 548 O O . VAL A 1 70 ? -9.715 -5.342 7.460 1.00 96.69 70 VAL A O 1
ATOM 551 N N . GLY A 1 71 ? -9.443 -5.713 9.660 1.00 96.56 71 GLY A N 1
ATOM 552 C CA . GLY A 1 71 ? -10.702 -5.097 10.067 1.00 96.56 71 GLY A CA 1
ATOM 553 C C . GLY A 1 71 ? -10.772 -3.609 9.725 1.00 96.56 71 GLY A C 1
ATOM 554 O O . GLY A 1 71 ? -11.791 -3.169 9.197 1.00 96.56 71 GLY A O 1
ATOM 555 N N . ILE A 1 72 ? -9.709 -2.851 10.007 1.00 96.56 72 ILE A N 1
ATOM 556 C CA . ILE A 1 72 ? -9.638 -1.402 9.771 1.00 96.56 72 ILE A CA 1
ATOM 557 C C . ILE A 1 72 ? -9.634 -1.126 8.270 1.00 96.56 72 ILE A C 1
ATOM 559 O O . ILE A 1 72 ? -10.472 -0.368 7.790 1.00 96.56 72 ILE A O 1
ATOM 563 N N . VAL A 1 73 ? -8.758 -1.783 7.505 1.00 94.69 73 VAL A N 1
ATOM 564 C CA . VAL A 1 73 ? -8.664 -1.606 6.044 1.00 94.69 73 VAL A CA 1
ATOM 565 C C . VAL A 1 73 ? -9.967 -2.001 5.341 1.00 94.69 73 VAL A C 1
ATOM 567 O O . VAL A 1 73 ? -10.332 -1.392 4.343 1.00 94.69 73 VAL A O 1
ATOM 570 N N . SER A 1 74 ? -10.700 -2.979 5.884 1.00 93.44 74 SER A N 1
ATOM 571 C CA . SER A 1 74 ? -12.003 -3.408 5.354 1.00 93.44 74 SER A CA 1
ATOM 572 C C . SER A 1 74 ? -13.201 -2.632 5.921 1.00 93.44 74 SER A C 1
ATOM 574 O O . SER A 1 74 ? -14.330 -3.051 5.681 1.00 93.44 74 SER A O 1
ATOM 576 N N . GLU A 1 75 ? -12.976 -1.584 6.723 1.00 92.00 75 GLU A N 1
ATOM 577 C CA . GLU A 1 75 ? -14.020 -0.765 7.372 1.00 92.00 75 GLU A CA 1
ATOM 578 C C . GLU A 1 75 ? -14.999 -1.561 8.262 1.00 92.00 75 GLU A C 1
ATOM 580 O O . GLU A 1 75 ? -16.123 -1.147 8.530 1.00 92.00 75 GLU A O 1
ATOM 585 N N . LYS A 1 76 ? -14.569 -2.722 8.770 1.00 93.81 76 LYS A N 1
ATOM 586 C CA . LYS A 1 76 ? -15.386 -3.602 9.625 1.00 93.81 76 LYS A CA 1
ATOM 587 C C . LYS A 1 76 ? -15.281 -3.271 11.109 1.00 93.81 76 LYS A C 1
ATOM 589 O O . LYS A 1 76 ? -16.063 -3.781 11.907 1.00 93.81 76 LYS A O 1
ATOM 594 N N . VAL A 1 77 ? -14.277 -2.488 11.496 1.00 93.31 77 VAL A N 1
ATOM 595 C CA . VAL A 1 77 ? -14.020 -2.110 12.888 1.00 93.31 77 VAL A CA 1
ATOM 596 C C . VAL A 1 77 ? -13.593 -0.649 12.965 1.00 93.31 77 VAL A C 1
ATOM 598 O O . VAL A 1 77 ? -12.866 -0.164 12.099 1.00 93.31 77 VAL A O 1
ATOM 601 N N . ALA A 1 78 ? -13.999 0.034 14.033 1.00 93.44 78 ALA A N 1
ATOM 602 C CA . ALA A 1 78 ? -13.494 1.364 14.348 1.00 93.44 78 ALA A CA 1
ATOM 603 C C . ALA A 1 78 ? -12.066 1.282 14.932 1.00 93.44 78 ALA A C 1
ATOM 605 O O . ALA A 1 78 ? -11.767 0.311 15.649 1.00 93.44 78 ALA A O 1
ATOM 606 N N . PRO A 1 79 ? -11.192 2.267 14.655 1.00 94.62 79 PRO A N 1
ATOM 607 C CA . PRO A 1 79 ? -9.917 2.436 15.351 1.00 94.62 79 PRO A CA 1
ATOM 608 C C . PRO A 1 79 ? -10.107 2.574 16.865 1.00 94.62 79 PRO A C 1
ATOM 610 O O . PRO A 1 79 ? -11.095 3.146 17.319 1.00 94.62 79 PRO A O 1
ATOM 613 N N . GLN A 1 80 ? -9.176 2.032 17.650 1.00 94.31 80 GLN A N 1
ATOM 614 C CA . GLN A 1 80 ? -9.234 2.059 19.120 1.00 94.31 80 GLN A CA 1
ATOM 615 C C . GLN A 1 80 ? -8.084 2.844 19.754 1.00 94.31 80 GLN A C 1
ATOM 617 O O . GLN A 1 80 ? -8.125 3.162 20.942 1.00 94.31 80 GLN A O 1
ATOM 622 N N . ASN A 1 81 ? -7.027 3.108 18.994 1.00 92.81 81 ASN A N 1
ATOM 623 C CA . ASN A 1 81 ? -5.842 3.803 19.464 1.00 92.81 81 ASN A CA 1
ATOM 624 C C . ASN A 1 81 ? -5.215 4.615 18.327 1.00 92.81 81 ASN A C 1
ATOM 626 O O . ASN A 1 81 ? -5.577 4.457 17.163 1.00 92.81 81 ASN A O 1
ATOM 630 N N . ARG A 1 82 ? -4.224 5.437 18.680 1.00 93.19 82 ARG A N 1
ATOM 631 C CA . ARG A 1 82 ? -3.538 6.328 17.743 1.00 93.19 82 ARG A CA 1
ATOM 632 C C . ARG A 1 82 ? -2.935 5.601 16.537 1.00 93.19 82 ARG A C 1
ATOM 634 O O . ARG A 1 82 ? -3.084 6.070 15.418 1.00 93.19 82 ARG A O 1
ATOM 641 N N . ALA A 1 83 ? -2.283 4.457 16.746 1.00 93.75 83 ALA A N 1
ATOM 642 C CA . ALA A 1 83 ? -1.681 3.708 15.644 1.00 93.75 83 ALA A CA 1
ATOM 643 C C . ALA A 1 83 ? -2.748 3.236 14.644 1.00 93.75 83 ALA A C 1
ATOM 645 O O . ALA A 1 83 ? -2.555 3.279 13.434 1.00 93.75 83 ALA A O 1
ATOM 646 N N . GLU A 1 84 ? -3.910 2.824 15.142 1.00 96.50 84 GLU A N 1
ATOM 647 C CA . GLU A 1 84 ? -5.028 2.401 14.304 1.00 96.50 84 GLU A CA 1
ATOM 648 C C . GLU A 1 84 ? -5.747 3.564 13.614 1.00 96.50 84 GLU A C 1
ATOM 650 O O . GLU A 1 84 ? -6.240 3.387 12.501 1.00 96.50 84 GLU A O 1
ATOM 655 N N . GLU A 1 85 ? -5.797 4.741 14.242 1.00 95.12 85 GLU A N 1
ATOM 656 C CA . GLU A 1 85 ? -6.275 5.978 13.609 1.00 95.12 85 GLU A CA 1
ATOM 657 C C . GLU A 1 85 ? -5.365 6.369 12.440 1.00 95.12 85 GLU A C 1
ATOM 659 O O . GLU A 1 85 ? -5.851 6.693 11.360 1.00 95.12 85 GLU A O 1
ATOM 664 N N . GLU A 1 86 ? -4.046 6.259 12.609 1.00 93.69 86 GLU A N 1
ATOM 665 C CA . GLU A 1 86 ? -3.070 6.535 11.549 1.00 93.69 86 GLU A CA 1
ATOM 666 C C . GLU A 1 86 ? -3.151 5.502 10.405 1.00 93.69 86 GLU A C 1
ATOM 668 O O . GLU A 1 86 ? -3.077 5.866 9.228 1.00 93.69 86 GLU A O 1
ATOM 673 N N . ILE A 1 87 ? -3.398 4.224 10.717 1.00 95.81 87 ILE A N 1
ATOM 674 C CA . ILE A 1 87 ? -3.682 3.172 9.720 1.00 95.81 87 ILE A CA 1
ATOM 675 C C . ILE A 1 87 ? -4.981 3.470 8.951 1.00 95.81 87 ILE A C 1
ATOM 677 O O . ILE A 1 87 ? -5.020 3.339 7.725 1.00 95.81 87 ILE A O 1
ATOM 681 N N . ALA A 1 88 ? -6.046 3.893 9.640 1.00 95.06 88 ALA A N 1
ATOM 682 C CA . ALA A 1 88 ? -7.299 4.302 9.001 1.00 95.06 88 ALA A CA 1
ATOM 683 C C . ALA A 1 88 ? -7.110 5.548 8.115 1.00 95.06 88 ALA A C 1
ATOM 685 O O . ALA A 1 88 ? -7.622 5.589 6.999 1.00 95.06 88 ALA A O 1
ATOM 686 N N . GLY A 1 89 ? -6.294 6.508 8.564 1.00 91.81 89 GLY A N 1
ATOM 687 C CA . GLY A 1 89 ? -5.826 7.659 7.786 1.00 91.81 89 GLY A CA 1
ATOM 688 C C . GLY A 1 89 ? -5.202 7.265 6.461 1.00 91.81 89 GLY A C 1
ATOM 689 O O . GLY A 1 89 ? -5.622 7.738 5.403 1.00 91.81 89 GLY A O 1
ATOM 690 N N . TYR A 1 90 ? -4.234 6.354 6.508 1.00 92.62 90 TYR A N 1
ATOM 691 C CA . TYR A 1 90 ? -3.573 5.877 5.301 1.00 92.62 90 TYR A CA 1
ATOM 692 C C . TYR A 1 90 ? -4.553 5.168 4.357 1.00 92.62 90 TYR A C 1
ATOM 694 O O . TYR A 1 90 ? -4.557 5.447 3.158 1.00 92.62 90 TYR A O 1
ATOM 702 N N . ARG A 1 91 ? -5.422 4.291 4.884 1.00 93.06 91 ARG A N 1
ATOM 703 C CA . ARG A 1 91 ? -6.488 3.628 4.109 1.00 93.06 91 ARG A CA 1
ATOM 704 C C . ARG A 1 91 ? -7.349 4.647 3.357 1.00 93.06 91 ARG A C 1
ATOM 706 O O . ARG A 1 91 ? -7.608 4.455 2.171 1.00 93.06 91 ARG A O 1
ATOM 713 N N . ASP A 1 92 ? -7.775 5.723 4.012 1.00 90.81 92 ASP A N 1
ATOM 714 C CA . ASP A 1 92 ? -8.680 6.708 3.406 1.00 90.81 92 ASP A CA 1
ATOM 715 C C . ASP A 1 92 ? -7.998 7.520 2.300 1.00 90.81 92 ASP A C 1
ATOM 717 O O . ASP A 1 92 ? -8.576 7.746 1.232 1.00 90.81 92 ASP A O 1
ATOM 721 N N . VAL A 1 93 ? -6.735 7.902 2.505 1.00 90.19 93 VAL A N 1
ATOM 722 C CA . VAL A 1 93 ? -5.920 8.547 1.464 1.00 90.19 93 VAL A CA 1
ATOM 723 C C . VAL A 1 93 ? -5.695 7.595 0.286 1.00 90.19 93 VAL A C 1
ATOM 725 O O . VAL A 1 93 ? -5.883 7.985 -0.868 1.00 90.19 93 VAL A O 1
ATOM 728 N N . LEU A 1 94 ? -5.365 6.330 0.554 1.00 88.94 94 LEU A N 1
ATOM 729 C CA . LEU A 1 94 ? -5.184 5.303 -0.473 1.00 88.94 94 LEU A CA 1
ATOM 730 C C . LEU A 1 94 ? -6.472 5.097 -1.292 1.00 88.94 94 LEU A C 1
ATOM 732 O O . LEU A 1 94 ? -6.433 5.052 -2.523 1.00 88.94 94 LEU A O 1
ATOM 736 N N . ASN A 1 95 ? -7.630 5.044 -0.628 1.00 87.50 95 ASN A N 1
ATOM 737 C CA . ASN A 1 95 ? -8.937 4.964 -1.282 1.00 87.50 95 ASN A CA 1
ATOM 738 C C . ASN A 1 95 ? -9.225 6.199 -2.150 1.00 87.50 95 ASN A C 1
ATOM 740 O O . ASN A 1 95 ? -9.753 6.061 -3.253 1.00 87.50 95 ASN A O 1
ATOM 744 N N . THR A 1 96 ? -8.828 7.390 -1.698 1.00 85.75 96 THR A N 1
ATOM 745 C CA . THR A 1 96 ? -8.973 8.651 -2.444 1.00 85.75 96 THR A CA 1
ATOM 746 C C . THR A 1 96 ? -8.195 8.612 -3.762 1.00 85.75 96 THR A C 1
ATOM 748 O O . THR A 1 96 ? -8.741 8.957 -4.807 1.00 85.75 96 THR A O 1
ATOM 751 N N . ILE A 1 97 ? -6.949 8.126 -3.741 1.00 84.44 97 ILE A N 1
ATOM 752 C CA . ILE A 1 97 ? -6.091 7.998 -4.935 1.00 84.44 97 ILE A CA 1
ATOM 753 C C . ILE A 1 97 ? -6.660 6.976 -5.930 1.00 84.44 97 ILE A C 1
ATOM 755 O O . ILE A 1 97 ? -6.566 7.163 -7.143 1.00 84.44 97 ILE A O 1
ATOM 759 N N . HIS A 1 98 ? -7.252 5.890 -5.430 1.00 78.25 98 HIS A N 1
ATOM 760 C CA . HIS A 1 98 ? -7.785 4.813 -6.265 1.00 78.25 98 HIS A CA 1
ATOM 761 C C . HIS A 1 98 ? -9.247 4.999 -6.692 1.00 78.25 98 HIS A C 1
ATOM 763 O O . HIS A 1 98 ? -9.761 4.169 -7.445 1.00 78.25 98 HIS A O 1
ATOM 769 N N . THR A 1 99 ? -9.915 6.068 -6.255 1.00 75.25 99 THR A N 1
ATOM 770 C CA . THR A 1 99 ? -11.272 6.395 -6.700 1.00 75.25 99 THR A CA 1
ATOM 771 C C . THR A 1 99 ? -11.200 7.249 -7.973 1.00 75.25 99 THR A C 1
ATOM 773 O O . THR A 1 99 ? -10.573 8.305 -7.963 1.00 75.25 99 THR A O 1
ATOM 776 N N . PRO A 1 100 ? -11.843 6.848 -9.088 1.00 58.62 100 PRO A N 1
ATOM 777 C CA . PRO A 1 100 ? -11.685 7.489 -10.400 1.00 58.62 100 PRO A CA 1
ATOM 778 C C . PRO A 1 100 ? -12.345 8.879 -10.536 1.00 58.62 100 PRO A C 1
ATOM 780 O O . PRO A 1 100 ? -12.523 9.375 -11.649 1.00 58.62 100 PRO A O 1
ATOM 783 N N . THR A 1 101 ? -12.741 9.533 -9.442 1.00 54.66 101 THR A N 1
ATOM 784 C CA . THR A 1 101 ? -13.430 10.827 -9.487 1.00 54.66 101 THR A CA 1
ATOM 785 C C . THR A 1 101 ? -12.451 12.000 -9.604 1.00 54.66 101 THR A C 1
ATOM 787 O O . THR A 1 101 ? -11.499 12.166 -8.844 1.00 54.66 101 THR A O 1
ATOM 790 N N . ARG A 1 102 ? -12.719 12.861 -10.592 1.00 50.91 102 ARG A N 1
ATOM 791 C CA . ARG A 1 102 ? -12.025 14.125 -10.876 1.00 50.91 102 ARG A CA 1
ATOM 792 C C . ARG A 1 102 ? -12.080 15.031 -9.635 1.00 50.91 102 ARG A C 1
ATOM 794 O O . ARG A 1 102 ? -13.091 15.685 -9.417 1.00 50.91 102 ARG A O 1
ATOM 801 N N . ARG A 1 103 ? -10.985 15.074 -8.862 1.00 52.94 103 ARG A N 1
ATOM 802 C CA . ARG A 1 103 ? -10.837 15.742 -7.547 1.00 52.94 103 ARG A CA 1
ATOM 803 C C . ARG A 1 103 ? -11.659 15.095 -6.426 1.00 52.94 103 ARG A C 1
ATOM 805 O O . ARG A 1 103 ? -12.612 15.686 -5.927 1.00 52.94 103 ARG A O 1
ATOM 812 N N . ALA A 1 104 ? -11.249 13.916 -5.972 1.00 52.94 104 ALA A N 1
ATOM 813 C CA . ALA A 1 104 ? -11.593 13.495 -4.620 1.00 52.94 104 ALA A CA 1
ATOM 814 C C . ALA A 1 104 ? -10.876 14.427 -3.617 1.00 52.94 104 ALA A C 1
ATOM 816 O O . ALA A 1 104 ? -9.669 14.657 -3.729 1.00 52.94 104 ALA A O 1
ATOM 817 N N . ALA A 1 105 ? -11.629 15.045 -2.703 1.00 60.47 105 ALA A N 1
ATOM 818 C CA . ALA A 1 105 ? -11.049 15.850 -1.633 1.00 60.47 105 ALA A CA 1
ATOM 819 C C . ALA A 1 105 ? -10.206 14.933 -0.740 1.00 60.47 105 ALA A C 1
ATOM 821 O O . ALA A 1 105 ? -10.674 13.860 -0.363 1.00 60.47 105 ALA A O 1
ATOM 822 N N . VAL A 1 106 ? -8.975 15.343 -0.421 1.00 58.94 106 VAL A N 1
ATOM 823 C CA . VAL A 1 106 ? -8.157 14.618 0.559 1.00 58.94 106 VAL A CA 1
ATOM 824 C C . VAL A 1 106 ? -8.948 14.594 1.870 1.00 58.94 106 VAL A C 1
ATOM 826 O O . VAL A 1 106 ? -9.382 15.666 2.309 1.00 58.94 106 VAL A O 1
ATOM 829 N N . PRO A 1 107 ? -9.194 13.413 2.467 1.00 63.81 107 PRO A N 1
ATOM 830 C CA . PRO A 1 107 ? -9.912 13.329 3.728 1.00 63.81 107 PRO A CA 1
ATOM 831 C C . PRO A 1 107 ? -9.189 14.194 4.767 1.00 63.81 107 PRO A C 1
ATOM 833 O O . PRO A 1 107 ? -7.953 14.239 4.766 1.00 63.81 107 PRO A O 1
ATOM 836 N N . PRO A 1 108 ? -9.926 14.928 5.621 1.00 60.41 108 PRO A N 1
ATOM 837 C CA . PRO A 1 108 ? -9.290 15.727 6.653 1.00 60.41 108 PRO A CA 1
ATOM 838 C C . PRO A 1 108 ? -8.409 14.813 7.515 1.00 60.41 108 PRO A C 1
ATOM 840 O O . PRO A 1 108 ? -8.797 13.670 7.773 1.00 60.41 108 PRO A O 1
ATOM 843 N N . PRO A 1 109 ? -7.231 15.285 7.962 1.00 59.59 109 PRO A N 1
ATOM 844 C CA . PRO A 1 109 ? -6.431 14.520 8.903 1.00 59.59 109 PRO A CA 1
ATOM 845 C C . PRO A 1 109 ? -7.296 14.193 10.119 1.00 59.59 109 PRO A C 1
ATOM 847 O O . PRO A 1 109 ? -8.066 15.042 10.582 1.00 59.59 109 PRO A O 1
ATOM 850 N N . TYR A 1 110 ? -7.181 12.963 10.616 1.00 58.69 110 TYR A N 1
ATOM 851 C CA . TYR A 1 110 ? -7.870 12.549 11.829 1.00 58.69 110 TYR A CA 1
ATOM 852 C C . TYR A 1 110 ? -7.501 13.528 12.950 1.00 58.69 110 TYR A C 1
ATOM 854 O O . TYR A 1 110 ? -6.342 13.627 13.356 1.00 58.69 110 TYR A O 1
ATOM 862 N N . GLN A 1 111 ? -8.477 14.329 13.386 1.00 47.53 111 GLN A N 1
ATOM 863 C CA . GLN A 1 111 ? -8.269 15.288 14.460 1.00 47.53 111 GLN A CA 1
ATOM 864 C C . GLN A 1 111 ? -8.087 14.504 15.747 1.00 47.53 111 GLN A C 1
ATOM 866 O O . GLN A 1 111 ? -8.981 13.763 16.151 1.00 47.53 111 GLN A O 1
ATOM 871 N N . HIS A 1 112 ? -6.945 14.694 16.404 1.00 47.53 112 HIS A N 1
ATOM 872 C CA . HIS A 1 112 ? -6.736 14.174 17.742 1.00 47.53 112 HIS A CA 1
ATOM 873 C C . HIS A 1 112 ? -7.832 14.732 18.651 1.00 47.53 112 HIS A C 1
ATOM 875 O O . HIS A 1 112 ? -7.827 15.908 19.020 1.00 47.53 112 HIS A O 1
ATOM 881 N N . HIS A 1 113 ? -8.794 13.891 19.019 1.00 44.75 113 HIS A N 1
ATOM 882 C CA . HIS A 1 113 ? -9.607 14.156 20.188 1.00 44.75 113 HIS A CA 1
ATOM 883 C C . HIS A 1 113 ? -8.630 14.098 21.359 1.00 44.75 113 HIS A C 1
ATOM 885 O O . HIS A 1 113 ? -8.194 13.018 21.758 1.00 44.75 113 HIS A O 1
ATOM 891 N N . ASN A 1 114 ? -8.207 15.267 21.845 1.00 37.22 114 ASN A N 1
ATOM 892 C CA . ASN A 1 114 ? -7.430 15.384 23.069 1.00 37.22 114 ASN A CA 1
ATOM 893 C C . ASN A 1 114 ? -8.245 14.722 24.174 1.00 37.22 114 ASN A C 1
ATOM 895 O O . ASN A 1 114 ? -9.167 15.322 24.717 1.00 37.22 114 ASN A O 1
ATOM 899 N N . ASN A 1 115 ? -7.946 13.459 24.456 1.00 38.41 115 ASN A N 1
ATOM 900 C CA . ASN A 1 115 ? -8.534 12.735 25.560 1.00 38.41 115 ASN A CA 1
ATOM 901 C C . ASN A 1 115 ? -7.743 13.180 26.798 1.00 38.41 115 ASN A C 1
ATOM 903 O O . ASN A 1 115 ? -6.561 12.835 26.900 1.00 38.41 115 ASN A O 1
ATOM 907 N N . PRO A 1 116 ? -8.323 13.972 27.720 1.00 37.25 116 PRO A N 1
ATOM 908 C CA . PRO A 1 116 ? -7.578 14.594 28.817 1.00 37.25 116 PRO A CA 1
ATOM 909 C C . PRO A 1 116 ? -7.081 13.598 29.885 1.00 37.25 116 PRO A C 1
ATOM 911 O O . PRO A 1 116 ? -6.637 14.008 30.951 1.00 37.25 116 PRO A O 1
ATOM 914 N N . THR A 1 117 ? -7.126 12.288 29.634 1.00 43.53 117 THR A N 1
ATOM 915 C CA . THR A 1 117 ? -6.839 11.242 30.626 1.00 43.53 117 THR A CA 1
ATOM 916 C C . THR A 1 117 ? -5.499 10.529 30.453 1.00 43.53 117 THR A C 1
ATOM 918 O O . THR A 1 117 ? -5.245 9.561 31.162 1.00 43.53 117 THR A O 1
ATOM 921 N N . LYS A 1 118 ? -4.594 10.999 29.584 1.00 43.94 118 LYS A N 1
ATOM 922 C CA . LYS A 1 118 ? -3.222 10.454 29.509 1.00 43.94 118 LYS A CA 1
ATOM 923 C C . LYS A 1 118 ? -2.153 11.479 29.878 1.00 43.94 118 LYS A C 1
ATOM 925 O O . LYS A 1 118 ? -1.189 11.669 29.153 1.00 43.94 118 LYS A O 1
ATOM 930 N N . ASN A 1 119 ? -2.325 12.093 31.045 1.00 45.62 119 ASN A N 1
ATOM 931 C CA . ASN A 1 119 ? -1.220 12.614 31.844 1.00 45.62 119 ASN A CA 1
ATOM 932 C C . ASN A 1 119 ? -1.157 11.812 33.144 1.00 45.62 119 ASN A C 1
ATOM 934 O O . ASN A 1 119 ? -1.627 12.281 34.171 1.00 45.62 119 ASN A O 1
ATOM 938 N N . THR A 1 120 ? -0.586 10.610 33.097 1.00 44.22 120 THR A N 1
ATOM 939 C CA . THR A 1 120 ? 0.037 9.980 34.268 1.00 44.22 120 THR A CA 1
ATOM 940 C C . THR A 1 120 ? 1.032 8.901 33.836 1.00 44.22 120 THR A C 1
ATOM 942 O O . THR A 1 120 ? 0.689 7.946 33.147 1.00 44.22 120 THR A O 1
ATOM 945 N N . CYS A 1 121 ? 2.251 9.073 34.354 1.00 37.00 121 CYS A N 1
ATOM 946 C CA . CYS A 1 121 ? 3.273 8.061 34.631 1.00 37.00 121 CYS A CA 1
ATOM 947 C C . CYS A 1 121 ? 4.268 7.662 33.522 1.00 37.00 121 CYS A C 1
ATOM 949 O O . CYS A 1 121 ? 4.091 6.662 32.839 1.00 37.00 121 CYS A O 1
ATOM 951 N N . ARG A 1 122 ? 5.379 8.417 33.575 1.00 35.69 122 ARG A N 1
ATOM 95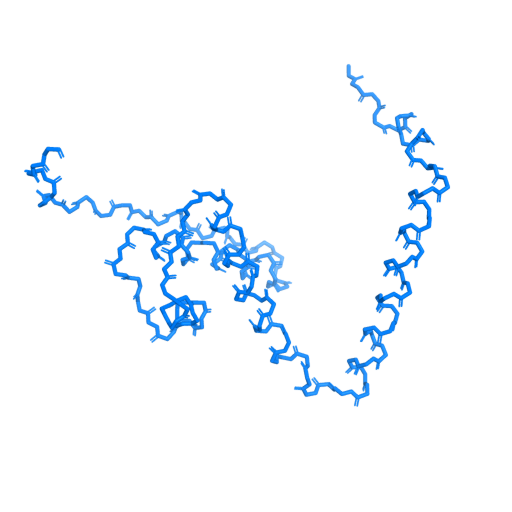2 C CA . ARG A 1 122 ? 6.807 8.041 33.511 1.00 35.69 122 ARG A CA 1
ATOM 953 C C . ARG A 1 122 ? 7.428 7.639 32.175 1.00 35.69 122 ARG A C 1
ATOM 955 O O . ARG A 1 122 ? 7.101 6.559 31.653 1.00 35.69 122 ARG A O 1
#

pLDDT: mean 82.26, std 18.53, range [35.69, 97.5]

InterPro domains:
  IPR036597 Fido-like domain superfamily [G3DSA:1.10.3290.10] (18-105)

Radius of gyration: 20.18 Å; chains: 1; bounding box: 38×41×55 Å

Organism: NCBI:txid1437606